Protein AF-A0A7Y5NVS0-F1 (afdb_monomer)

Nearest PDB structures (foldseek):
  1y96-assembly2_D  TM=7.253E-01  e=7.023E-02  Homo sapiens
  9bxa-assembly1_G  TM=6.759E-01  e=1.792E-01  Bacillus sp. (in: firmicutes)
  5uvd-assembly1_A  TM=6.604E-01  e=6.125E-01  Paracoccidioides brasiliensis Pb18
  2kds-assembly1_A  TM=4.797E-01  e=7.300E-01  Saccharolobus solfataricus
  3e90-assembly3_D  TM=3.543E-01  e=6.494E-01  West Nile virus

Solvent-accessible surface area (backbone atoms only — not comparable to full-atom values): 8074 Å² total; per-residue (Å²): 116,83,69,45,34,24,42,38,32,35,73,82,77,44,76,48,18,19,45,33,36,66,48,78,54,96,93,39,69,27,42,33,34,35,28,44,44,96,88,73,47,65,50,79,47,76,39,53,66,88,42,57,63,48,72,44,81,49,50,63,68,57,20,46,62,63,33,40,76,71,81,70,70,62,85,73,75,82,59,82,82,76,70,80,71,77,81,72,78,82,72,82,83,80,88,82,81,92,77,93,73,87,81,81,82,81,86,80,87,78,82,79,82,82,82,84,84,87,85,85,83,136

Radius of gyration: 26.15 Å; Cα contacts (8 Å, |Δi|>4): 146; chains: 1; bounding box: 65×67×44 Å

Secondary structure (DSSP, 8-state):
---EEEEEEETTTEEEEEEEEEEEETTEEEEEEEEE-TTS-EEEEEEEGGGEEEEEE--HHHHHHHHS----S-----S------------------------PPPPPP-PPPPP-------

pLDDT: mean 74.8, std 23.28, range [39.19, 98.38]

Foldseek 3Di:
DDWFWKWFQFQNPDIATATWDWDADPNDIWIWGFQADPVRHTDIDIHHPVRTPDMDTDDPVVSNVVSPDPPPPDPPCPPPPPDPPPPDPDDDDPDDDDDPDDDDDDDDDDDDDDDDDPDDDD

Sequence (122 aa):
MQPFWALVELMGHRQRAGRVSTIHEFGVELMQIEVPQRDGSFRVEAYRGEMLYGYTKCTEEMARSAACPREYSQLTTGGPVVRDVEEEEDEPWDGDGDHSGFVVAEPVEVAAPARHDEDSFF

Structure (mmCIF, N/CA/C/O backbone):
data_AF-A0A7Y5NVS0-F1
#
_entry.id   AF-A0A7Y5NVS0-F1
#
loop_
_atom_site.group_PDB
_atom_site.id
_atom_site.type_symbol
_atom_site.label_atom_id
_atom_site.label_alt_id
_atom_site.label_comp_id
_atom_site.label_asym_id
_atom_site.label_entity_id
_atom_site.label_seq_id
_atom_site.pdbx_PDB_ins_code
_atom_site.Cartn_x
_atom_site.Cartn_y
_atom_site.Cartn_z
_atom_site.occupancy
_atom_site.B_iso_or_equiv
_atom_site.auth_seq_id
_atom_site.auth_comp_id
_atom_site.auth_asym_id
_atom_site.auth_atom_id
_atom_site.pdbx_PDB_model_num
ATOM 1 N N . MET A 1 1 ? 5.394 -12.042 3.841 1.00 77.44 1 MET A N 1
ATOM 2 C CA . MET A 1 1 ? 4.893 -11.098 4.869 1.00 77.44 1 MET A CA 1
ATOM 3 C C . MET A 1 1 ? 3.395 -11.323 5.047 1.00 77.44 1 MET A C 1
ATOM 5 O O . MET A 1 1 ? 2.753 -11.643 4.055 1.00 77.44 1 MET A O 1
ATOM 9 N N . GLN A 1 2 ? 2.835 -11.214 6.260 1.00 92.19 2 GLN A N 1
ATOM 10 C CA . GLN A 1 2 ? 1.371 -11.256 6.407 1.00 92.19 2 GLN A CA 1
ATOM 11 C C . GLN A 1 2 ? 0.748 -9.960 5.862 1.00 92.19 2 GLN A C 1
ATOM 13 O O . GLN A 1 2 ? 1.340 -8.895 6.060 1.00 92.19 2 GLN A O 1
ATOM 18 N N . PRO A 1 3 ? -0.408 -10.034 5.180 1.00 96.00 3 PRO A N 1
ATOM 19 C CA . PRO A 1 3 ? -1.053 -8.854 4.631 1.00 96.00 3 PRO A CA 1
ATOM 20 C C . PRO A 1 3 ? -1.528 -7.904 5.735 1.00 96.00 3 PRO A C 1
ATOM 22 O O . PRO A 1 3 ? -1.950 -8.344 6.804 1.00 96.00 3 PRO A O 1
ATOM 25 N N . PHE A 1 4 ? -1.487 -6.600 5.470 1.00 98.38 4 PHE A N 1
ATOM 26 C CA . PHE A 1 4 ? -1.930 -5.562 6.406 1.00 98.38 4 PHE A CA 1
ATOM 27 C C . PHE A 1 4 ? -2.574 -4.386 5.668 1.00 98.38 4 PHE A C 1
ATOM 29 O O . PHE A 1 4 ? -2.337 -4.185 4.482 1.00 98.38 4 PHE A O 1
ATOM 36 N N . TRP A 1 5 ? -3.395 -3.604 6.362 1.00 98.38 5 TRP A N 1
ATOM 37 C CA . TRP A 1 5 ? -4.046 -2.428 5.789 1.00 98.38 5 TRP A CA 1
ATOM 38 C C . TRP A 1 5 ? -3.155 -1.196 5.916 1.00 98.38 5 TRP A C 1
ATOM 40 O O . TRP A 1 5 ? -2.567 -0.948 6.976 1.00 98.38 5 TRP A O 1
ATOM 50 N N . ALA A 1 6 ? -3.039 -0.430 4.834 1.00 98.19 6 ALA A N 1
ATOM 51 C CA . ALA A 1 6 ? -2.249 0.791 4.833 1.00 98.19 6 ALA A CA 1
ATOM 52 C C . ALA A 1 6 ? -2.749 1.829 3.826 1.00 98.19 6 ALA A C 1
ATOM 54 O O . ALA A 1 6 ? -3.391 1.512 2.821 1.00 98.19 6 ALA A O 1
ATOM 55 N N . LEU A 1 7 ? -2.372 3.074 4.106 1.00 97.44 7 LEU A N 1
ATOM 56 C CA . LEU A 1 7 ? -2.280 4.159 3.141 1.00 97.44 7 LEU A CA 1
ATOM 57 C C . LEU A 1 7 ? -0.853 4.154 2.590 1.00 97.44 7 LEU A C 1
ATOM 59 O O . LEU A 1 7 ? 0.103 4.222 3.358 1.00 97.44 7 LEU A O 1
ATOM 63 N N . VAL A 1 8 ? -0.712 4.036 1.280 1.00 97.00 8 VAL A N 1
ATOM 64 C CA . VAL A 1 8 ? 0.555 3.899 0.566 1.00 97.00 8 VAL A CA 1
ATOM 65 C C . VAL A 1 8 ? 0.745 5.110 -0.327 1.00 97.00 8 VAL A C 1
ATOM 67 O O . VAL A 1 8 ? -0.124 5.440 -1.135 1.00 97.00 8 VAL A O 1
ATOM 70 N N . GLU A 1 9 ? 1.899 5.745 -0.204 1.00 96.81 9 GLU A N 1
ATOM 71 C CA . GLU A 1 9 ? 2.323 6.838 -1.059 1.00 96.81 9 GLU A CA 1
ATOM 72 C C . GLU A 1 9 ? 3.332 6.327 -2.084 1.00 96.81 9 GLU A C 1
ATOM 74 O O . GLU A 1 9 ? 4.381 5.774 -1.746 1.00 96.81 9 GLU A O 1
ATOM 79 N N . LEU A 1 10 ? 2.991 6.508 -3.354 1.00 95.12 10 LEU A N 1
ATOM 80 C CA . LEU A 1 10 ? 3.780 6.086 -4.496 1.00 95.12 10 LEU A CA 1
ATOM 81 C C . LEU A 1 10 ? 4.381 7.319 -5.164 1.00 95.12 10 LEU A C 1
ATOM 83 O O . LEU A 1 10 ? 3.650 8.227 -5.580 1.00 95.12 10 LEU A O 1
ATOM 87 N N . MET A 1 11 ? 5.711 7.335 -5.273 1.00 93.44 11 MET A N 1
ATOM 88 C CA . MET A 1 11 ? 6.482 8.377 -5.962 1.00 93.44 11 MET A CA 1
ATOM 89 C C . MET A 1 11 ? 6.123 9.821 -5.532 1.00 93.44 11 MET A C 1
ATOM 91 O O . MET A 1 11 ? 6.210 10.741 -6.344 1.00 93.44 11 MET A O 1
ATOM 95 N N . GLY A 1 12 ? 5.654 10.024 -4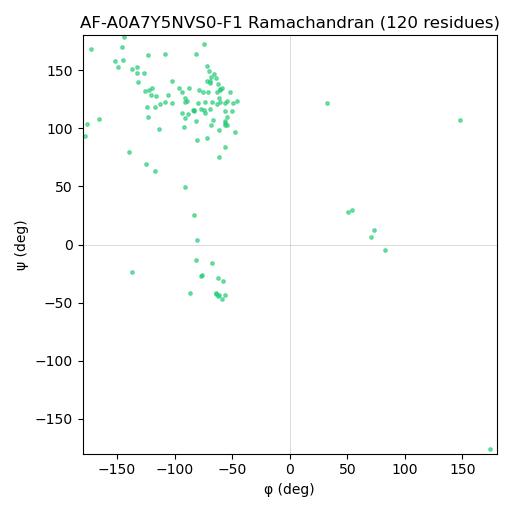.294 1.00 88.88 12 GLY A N 1
ATOM 96 C CA . GLY A 1 12 ? 5.333 11.342 -3.721 1.00 88.88 12 GLY A CA 1
ATOM 97 C C . GLY A 1 12 ? 4.102 12.064 -4.291 1.00 88.88 12 GLY A C 1
ATOM 98 O O . GLY A 1 12 ? 3.887 13.231 -3.983 1.00 88.88 12 GLY A O 1
ATOM 99 N N . HIS A 1 13 ? 3.310 11.429 -5.162 1.00 86.88 13 HIS A N 1
ATOM 100 C CA . HIS A 1 13 ? 2.164 12.095 -5.812 1.00 86.88 13 HIS A CA 1
ATOM 101 C C . HIS A 1 13 ? 0.901 11.238 -5.884 1.00 86.88 13 HIS A C 1
ATOM 103 O O . HIS A 1 13 ? -0.207 11.760 -6.010 1.00 86.88 13 HIS A O 1
ATOM 109 N N . ARG A 1 14 ? 1.035 9.912 -5.827 1.00 91.88 14 ARG A N 1
ATOM 110 C CA . ARG A 1 14 ? -0.093 8.993 -5.959 1.00 91.88 14 ARG A CA 1
ATOM 111 C C . ARG A 1 14 ? -0.317 8.277 -4.640 1.00 91.88 14 ARG A C 1
ATOM 113 O O . ARG A 1 14 ? 0.546 7.544 -4.180 1.00 91.88 14 ARG A O 1
ATOM 120 N N . GLN A 1 15 ? -1.504 8.432 -4.069 1.00 93.75 15 GLN A N 1
ATOM 121 C CA . GLN A 1 15 ? -1.885 7.727 -2.846 1.00 93.75 15 GLN A CA 1
ATOM 122 C C . GLN A 1 15 ? -2.807 6.548 -3.152 1.00 93.75 15 GLN A C 1
ATOM 124 O O . GLN A 1 15 ? -3.677 6.627 -4.023 1.00 93.75 15 GLN A O 1
ATOM 129 N N . ARG A 1 16 ? -2.609 5.434 -2.453 1.00 96.38 16 ARG A N 1
ATOM 130 C CA . ARG A 1 16 ? -3.433 4.225 -2.534 1.00 96.38 16 ARG A CA 1
ATOM 131 C C . ARG A 1 16 ? -3.789 3.758 -1.135 1.00 96.38 16 ARG A C 1
ATOM 133 O O . ARG A 1 16 ? -2.952 3.787 -0.250 1.00 96.38 16 ARG A O 1
ATOM 140 N N . ALA A 1 17 ? -5.018 3.310 -0.941 1.00 97.25 17 ALA A N 1
ATOM 141 C CA . ALA A 1 17 ? -5.468 2.740 0.319 1.00 97.25 17 ALA A CA 1
ATOM 142 C C . ALA A 1 17 ? -5.938 1.313 0.056 1.00 97.25 17 ALA A C 1
ATOM 144 O O . ALA A 1 17 ? -6.714 1.088 -0.873 1.00 97.25 17 ALA A O 1
ATOM 145 N N . GLY A 1 18 ? -5.449 0.343 0.825 1.00 97.69 18 GLY A N 1
ATOM 146 C CA . GLY A 1 18 ? -5.811 -1.048 0.579 1.00 97.69 18 GLY A CA 1
ATOM 147 C C . GLY A 1 18 ? -5.071 -2.058 1.436 1.00 97.69 18 GLY A C 1
ATOM 148 O O . GLY A 1 18 ? -4.301 -1.705 2.335 1.00 97.69 18 GLY A O 1
ATOM 149 N N . ARG A 1 19 ? -5.336 -3.334 1.149 1.00 98.19 19 ARG A N 1
ATOM 150 C CA . ARG A 1 19 ? -4.649 -4.461 1.779 1.00 98.19 19 ARG A CA 1
ATOM 151 C C . ARG A 1 19 ? -3.340 -4.711 1.040 1.00 98.19 19 ARG A C 1
ATOM 153 O O . ARG A 1 19 ? -3.339 -5.045 -0.142 1.00 98.19 19 ARG A O 1
ATOM 160 N N . VAL A 1 20 ? -2.235 -4.516 1.744 1.00 98.19 20 VAL A N 1
ATOM 161 C CA . VAL A 1 20 ? -0.873 -4.598 1.223 1.00 98.19 20 VAL A CA 1
ATOM 162 C C . VAL A 1 20 ? -0.296 -5.975 1.502 1.00 98.19 20 VAL A C 1
ATOM 164 O O . VAL A 1 20 ? -0.402 -6.486 2.618 1.00 98.19 20 VAL A O 1
ATOM 167 N N . SER A 1 21 ? 0.338 -6.568 0.498 1.00 97.88 21 SER A N 1
ATOM 168 C CA . SER A 1 21 ? 1.078 -7.822 0.617 1.00 97.88 21 SER A CA 1
ATOM 169 C C . SER A 1 21 ? 2.294 -7.833 -0.307 1.00 97.88 21 SER A C 1
ATOM 171 O O . SER A 1 21 ? 2.466 -6.955 -1.151 1.00 97.88 21 SER A O 1
ATOM 173 N N . THR A 1 22 ? 3.146 -8.834 -0.125 1.00 97.19 22 THR A N 1
ATOM 174 C CA . THR A 1 22 ? 4.317 -9.069 -0.969 1.00 97.19 22 THR A CA 1
ATOM 175 C C . THR A 1 22 ? 4.035 -10.260 -1.871 1.00 97.19 22 THR A C 1
ATOM 177 O O . THR A 1 22 ? 3.659 -11.321 -1.366 1.00 97.19 22 THR A O 1
ATOM 180 N N . ILE A 1 23 ? 4.249 -10.100 -3.173 1.00 97.44 23 ILE A N 1
ATOM 181 C CA . ILE A 1 23 ? 4.146 -11.169 -4.172 1.00 97.44 23 ILE A CA 1
ATOM 182 C C . ILE A 1 23 ? 5.461 -11.298 -4.941 1.00 97.44 23 ILE A C 1
ATOM 184 O O . ILE A 1 23 ? 6.287 -10.386 -4.927 1.00 97.44 23 ILE A O 1
ATOM 188 N N . HIS A 1 24 ? 5.651 -12.422 -5.626 1.00 97.31 24 HIS A N 1
ATOM 189 C CA . HIS A 1 24 ? 6.788 -12.628 -6.515 1.00 97.31 24 HIS A CA 1
ATOM 190 C C . HIS A 1 24 ? 6.281 -12.967 -7.916 1.00 97.31 24 HIS A C 1
ATOM 192 O O . HIS A 1 24 ? 5.739 -14.049 -8.135 1.00 97.31 24 HIS A O 1
ATOM 198 N N . GLU A 1 25 ? 6.458 -12.045 -8.858 1.00 95.81 25 GLU A N 1
ATOM 199 C CA . GLU A 1 25 ? 6.037 -12.200 -10.251 1.00 95.81 25 GLU A CA 1
ATOM 200 C C . GLU A 1 25 ? 7.131 -11.690 -11.185 1.00 95.81 25 GLU A C 1
ATOM 202 O O . GLU A 1 25 ? 7.914 -10.812 -10.831 1.00 95.81 25 GLU A O 1
ATOM 207 N N . PHE A 1 26 ? 7.212 -12.253 -12.392 1.00 95.12 26 PHE A N 1
ATOM 208 C CA . PHE A 1 26 ? 8.205 -11.848 -13.400 1.00 95.12 26 PHE A CA 1
ATOM 209 C C . PHE A 1 26 ? 9.662 -11.892 -12.895 1.00 95.12 26 PHE A C 1
ATOM 211 O O . PHE A 1 26 ? 10.510 -11.117 -13.335 1.00 95.12 26 PHE A O 1
ATOM 218 N N . GLY A 1 27 ? 9.951 -12.801 -11.955 1.00 96.19 27 GLY A N 1
ATOM 219 C CA . GLY A 1 27 ? 11.271 -12.959 -11.342 1.00 96.19 27 GLY A CA 1
ATOM 220 C C . GLY A 1 27 ? 11.650 -11.858 -10.348 1.00 96.19 27 GLY A C 1
ATOM 221 O O . GLY A 1 27 ? 12.819 -11.764 -9.977 1.00 96.19 27 GLY A O 1
ATOM 222 N N . VAL A 1 28 ? 10.703 -11.015 -9.923 1.00 96.69 28 VAL A N 1
ATOM 223 C CA . VAL A 1 28 ? 10.945 -9.932 -8.965 1.00 96.69 28 VAL A CA 1
ATOM 224 C C . VAL A 1 28 ? 9.901 -9.889 -7.859 1.00 96.69 28 VAL A C 1
ATOM 226 O O . VAL A 1 28 ? 8.759 -10.311 -8.024 1.00 96.69 28 VAL A O 1
ATOM 229 N N . GLU A 1 29 ? 10.307 -9.372 -6.703 1.00 97.06 29 GLU A N 1
ATOM 230 C CA . GLU A 1 29 ? 9.391 -9.097 -5.602 1.00 97.06 29 GLU A CA 1
ATOM 231 C C . GLU A 1 29 ? 8.625 -7.791 -5.860 1.00 97.06 29 GLU A C 1
ATOM 233 O O . GLU A 1 29 ? 9.215 -6.773 -6.233 1.00 97.06 29 GLU A O 1
ATOM 238 N N . LEU A 1 30 ? 7.307 -7.828 -5.670 1.00 97.75 30 LEU A N 1
ATOM 239 C CA . LEU A 1 30 ? 6.404 -6.696 -5.847 1.00 97.75 30 LEU A CA 1
ATOM 240 C C . LEU A 1 30 ? 5.560 -6.489 -4.588 1.00 97.75 30 LEU A C 1
ATOM 242 O O . LEU A 1 30 ? 5.157 -7.434 -3.906 1.00 97.75 30 LEU A O 1
ATOM 246 N N . MET A 1 31 ? 5.236 -5.231 -4.322 1.00 97.50 31 MET A N 1
ATOM 247 C CA . MET A 1 31 ? 4.188 -4.839 -3.395 1.00 97.50 31 MET A CA 1
ATOM 248 C C . MET A 1 31 ? 2.846 -4.885 -4.128 1.00 97.50 31 MET A C 1
ATOM 250 O O . MET A 1 31 ? 2.605 -4.091 -5.037 1.00 97.50 31 MET A O 1
ATOM 254 N N . GLN A 1 32 ? 1.963 -5.787 -3.713 1.00 98.12 32 GLN A N 1
ATOM 255 C CA . GLN A 1 32 ? 0.581 -5.838 -4.178 1.00 98.12 32 GLN A CA 1
ATOM 256 C C . GLN A 1 32 ? -0.315 -5.049 -3.224 1.00 98.12 32 GLN A C 1
ATOM 258 O O . GLN A 1 32 ? -0.275 -5.258 -2.010 1.00 98.12 32 GLN A O 1
ATOM 263 N N . ILE A 1 33 ? -1.157 -4.184 -3.779 1.00 97.88 33 ILE A N 1
ATOM 264 C CA . ILE A 1 33 ? -2.191 -3.436 -3.071 1.00 97.88 33 ILE A CA 1
ATOM 265 C C . ILE A 1 33 ? -3.547 -3.861 -3.630 1.00 97.88 33 ILE A C 1
ATOM 267 O O . ILE A 1 33 ? -3.848 -3.652 -4.804 1.00 97.88 33 ILE A O 1
ATOM 271 N N . GLU A 1 34 ? -4.385 -4.432 -2.776 1.00 98.19 34 GLU A N 1
ATOM 272 C CA . GLU A 1 34 ? -5.789 -4.683 -3.081 1.00 98.19 34 GLU A CA 1
ATOM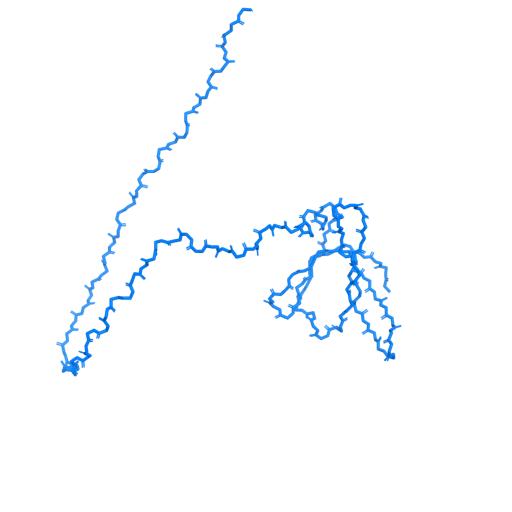 273 C C . GLU A 1 34 ? -6.618 -3.483 -2.621 1.00 98.19 34 GLU A C 1
ATOM 275 O O . GLU A 1 34 ? -6.887 -3.301 -1.429 1.00 98.19 34 GLU A O 1
ATOM 280 N N . VAL A 1 35 ? -6.991 -2.637 -3.577 1.00 97.06 35 VAL A N 1
ATOM 281 C CA . VAL A 1 35 ? -7.765 -1.416 -3.349 1.00 97.06 35 VAL A CA 1
ATOM 282 C C . VAL A 1 35 ? -9.253 -1.780 -3.283 1.00 97.06 35 VAL A C 1
ATOM 284 O O . VAL A 1 35 ? -9.791 -2.262 -4.286 1.00 97.06 35 VAL A O 1
ATOM 287 N N . PRO A 1 36 ? -9.936 -1.588 -2.140 1.00 96.50 36 PRO A N 1
ATOM 288 C CA . PRO A 1 36 ? -11.348 -1.925 -2.013 1.00 96.50 36 PRO A CA 1
ATOM 289 C C . PRO A 1 36 ? -12.218 -0.979 -2.845 1.00 96.50 36 PRO A C 1
ATOM 291 O O . PRO A 1 36 ? -11.989 0.228 -2.885 1.00 96.50 36 PRO A O 1
ATOM 294 N N . GLN A 1 37 ? -13.245 -1.542 -3.472 1.00 93.75 37 GLN A N 1
ATOM 295 C CA . GLN A 1 37 ? -14.221 -0.836 -4.296 1.00 93.75 37 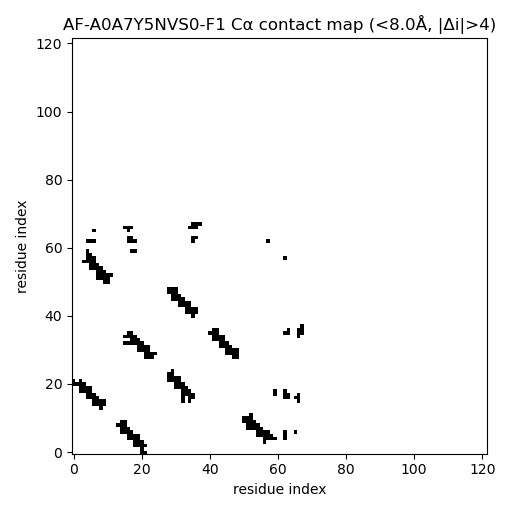GLN A CA 1
ATOM 296 C C . GLN A 1 37 ? -15.577 -0.754 -3.580 1.00 93.75 37 GLN A C 1
ATOM 298 O O . GLN A 1 37 ? -15.844 -1.485 -2.623 1.00 93.75 37 GLN A O 1
ATOM 303 N N . ARG A 1 38 ? -16.462 0.141 -4.047 1.00 89.38 38 ARG A N 1
ATOM 304 C CA . ARG A 1 38 ? -17.795 0.348 -3.441 1.00 89.38 38 ARG A CA 1
ATOM 305 C C . ARG A 1 38 ? -18.697 -0.888 -3.504 1.00 89.38 38 ARG A C 1
ATOM 307 O O . ARG A 1 38 ? -19.538 -1.059 -2.633 1.00 89.38 38 ARG A O 1
ATOM 314 N N . ASP A 1 39 ? -18.519 -1.737 -4.510 1.00 91.44 39 ASP A N 1
ATOM 315 C CA . ASP A 1 39 ? -19.271 -2.984 -4.695 1.00 91.44 39 ASP A CA 1
ATOM 316 C C . ASP A 1 39 ? -18.743 -4.150 -3.833 1.00 91.44 39 ASP A C 1
ATOM 318 O O . ASP A 1 39 ? -19.229 -5.273 -3.940 1.00 91.44 39 ASP A O 1
ATOM 322 N N . GLY A 1 40 ? -17.745 -3.897 -2.980 1.00 90.81 40 GLY A N 1
ATOM 323 C CA . GLY A 1 40 ? -17.100 -4.909 -2.146 1.00 90.81 40 GLY A CA 1
ATOM 324 C C . GLY A 1 40 ? -16.009 -5.710 -2.862 1.00 90.81 40 GLY A C 1
ATOM 325 O O . GLY A 1 40 ? -15.324 -6.496 -2.206 1.00 90.81 40 GLY A O 1
ATOM 326 N N . SER A 1 41 ? -15.805 -5.498 -4.166 1.00 95.12 41 SER A N 1
ATOM 327 C CA . SER A 1 41 ? -14.691 -6.084 -4.910 1.00 95.12 41 SER A CA 1
ATOM 328 C C . SER A 1 41 ? -13.363 -5.387 -4.589 1.00 95.12 41 SER A C 1
ATOM 330 O O . SER A 1 41 ? -13.310 -4.360 -3.904 1.00 95.12 41 SER A O 1
ATOM 332 N N . PHE A 1 42 ? -12.267 -5.954 -5.095 1.00 96.00 42 PHE A N 1
ATOM 333 C CA . PHE A 1 42 ? -10.934 -5.374 -4.985 1.00 96.00 42 PHE A CA 1
ATOM 334 C C . PHE A 1 42 ? -10.327 -5.161 -6.367 1.00 96.00 42 PHE A C 1
ATOM 336 O O . PHE A 1 42 ? -10.312 -6.069 -7.198 1.00 96.00 42 PHE A O 1
ATOM 343 N N . ARG A 1 43 ? -9.759 -3.973 -6.591 1.00 96.06 43 ARG A N 1
ATOM 344 C CA . ARG A 1 43 ? -8.842 -3.731 -7.705 1.00 96.06 43 ARG A CA 1
ATOM 345 C C . ARG A 1 43 ? -7.424 -4.042 -7.243 1.00 96.06 43 ARG A C 1
ATOM 347 O O . ARG A 1 43 ? -6.951 -3.455 -6.274 1.00 96.06 43 ARG A O 1
ATOM 354 N N . VAL A 1 44 ? -6.752 -4.946 -7.943 1.00 96.94 44 VAL A N 1
ATOM 355 C CA . VAL A 1 44 ? -5.373 -5.337 -7.635 1.00 96.94 44 VAL A CA 1
ATOM 356 C C . VAL A 1 44 ? -4.409 -4.445 -8.411 1.00 96.94 44 VAL A C 1
ATOM 358 O O . VAL A 1 44 ? -4.512 -4.324 -9.630 1.00 96.94 44 VAL A O 1
ATOM 361 N N . GLU A 1 45 ? -3.478 -3.813 -7.705 1.00 96.75 45 GLU A N 1
ATOM 362 C CA . GLU A 1 45 ? -2.388 -3.022 -8.279 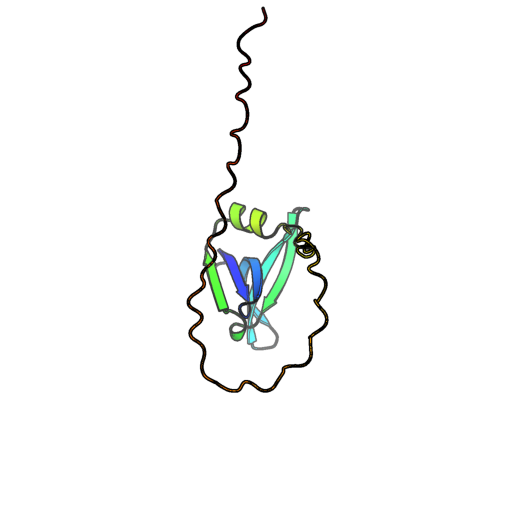1.00 96.75 45 GLU A CA 1
ATOM 363 C C . GLU A 1 45 ? -1.061 -3.568 -7.719 1.00 96.75 45 GLU A C 1
ATOM 365 O O . GLU A 1 45 ? -0.952 -3.783 -6.514 1.00 96.75 45 GLU A O 1
ATOM 370 N N . ALA A 1 46 ? -0.058 -3.812 -8.567 1.00 97.38 46 ALA A N 1
ATOM 371 C CA . ALA A 1 46 ? 1.257 -4.301 -8.148 1.00 97.38 46 ALA A CA 1
ATOM 372 C C . ALA A 1 46 ? 2.350 -3.302 -8.539 1.00 97.38 46 ALA A C 1
ATOM 374 O O . ALA A 1 46 ? 2.371 -2.789 -9.659 1.00 97.38 46 ALA A O 1
ATOM 375 N N . TYR A 1 47 ? 3.257 -3.033 -7.606 1.00 96.94 47 TYR A N 1
ATOM 376 C CA . TYR A 1 47 ? 4.315 -2.041 -7.740 1.00 96.94 47 TYR A CA 1
ATOM 377 C C . TYR A 1 47 ? 5.649 -2.623 -7.309 1.00 96.94 47 TYR A C 1
ATOM 379 O O . TYR A 1 47 ? 5.718 -3.437 -6.390 1.00 96.94 47 TYR A O 1
ATOM 387 N N . ARG A 1 48 ? 6.734 -2.173 -7.938 1.00 96.62 48 ARG A N 1
ATOM 388 C CA . ARG A 1 48 ? 8.063 -2.463 -7.405 1.00 96.62 48 ARG A CA 1
ATOM 389 C C . ARG A 1 48 ? 8.314 -1.650 -6.137 1.00 96.62 48 ARG A C 1
ATOM 391 O O . ARG A 1 48 ? 7.747 -0.567 -5.972 1.00 96.62 48 ARG A O 1
ATOM 398 N N . GLY A 1 49 ? 9.178 -2.162 -5.264 1.00 94.00 49 GLY A N 1
ATOM 399 C CA . GLY A 1 49 ? 9.512 -1.508 -3.998 1.00 94.00 49 GLY A CA 1
ATOM 400 C C . GLY A 1 49 ? 10.083 -0.099 -4.172 1.00 94.00 49 GLY A C 1
ATOM 401 O O . GLY A 1 49 ? 9.804 0.766 -3.353 1.00 94.00 49 GLY A O 1
ATOM 402 N N . GLU A 1 50 ? 10.794 0.176 -5.270 1.00 95.44 50 GLU A N 1
ATOM 403 C CA . GLU A 1 50 ? 11.390 1.491 -5.545 1.00 95.44 50 GLU A CA 1
ATOM 404 C C . GLU A 1 50 ? 10.348 2.590 -5.801 1.00 95.44 50 GLU A C 1
ATOM 406 O O . GLU A 1 50 ? 10.675 3.771 -5.740 1.00 95.44 50 GLU A O 1
ATOM 411 N N . MET A 1 51 ? 9.090 2.224 -6.079 1.00 96.25 51 MET A N 1
ATOM 412 C CA . MET A 1 51 ? 8.004 3.196 -6.225 1.00 96.25 51 MET A CA 1
ATOM 413 C C . MET A 1 51 ? 7.425 3.656 -4.884 1.00 96.25 51 MET A C 1
ATOM 415 O O . MET A 1 51 ? 6.664 4.624 -4.858 1.00 96.25 51 MET A O 1
ATOM 419 N N . LEU A 1 52 ? 7.743 2.969 -3.783 1.00 96.25 52 LEU A N 1
ATOM 420 C CA . LEU A 1 52 ? 7.253 3.305 -2.453 1.00 96.25 52 LEU A CA 1
ATOM 421 C C . LEU A 1 52 ? 7.986 4.539 -1.925 1.00 96.25 52 LEU A C 1
ATOM 423 O O . LEU A 1 52 ? 9.182 4.493 -1.653 1.00 96.25 52 LEU A O 1
ATOM 427 N N . TYR A 1 53 ? 7.245 5.624 -1.728 1.00 97.31 53 TYR A N 1
ATOM 428 C CA . TYR A 1 53 ? 7.757 6.799 -1.0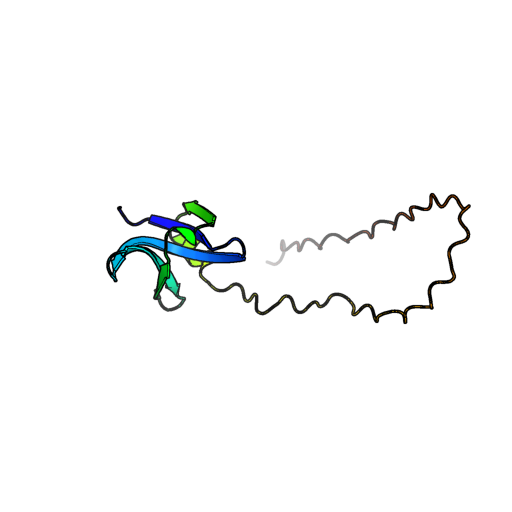29 1.00 97.31 53 TYR A CA 1
ATOM 429 C C . TYR A 1 53 ? 7.574 6.660 0.487 1.00 97.31 53 TYR A C 1
ATOM 431 O O . TYR A 1 53 ? 8.479 6.948 1.265 1.00 97.31 53 TYR A O 1
ATOM 439 N N . GLY A 1 54 ? 6.416 6.151 0.911 1.00 96.88 54 GLY A N 1
ATOM 440 C CA . GLY A 1 54 ? 6.097 5.935 2.317 1.00 96.88 54 GLY A CA 1
ATOM 441 C C . GLY A 1 54 ? 4.782 5.185 2.497 1.00 96.88 54 GLY A C 1
ATOM 442 O O . GLY A 1 54 ? 4.017 4.997 1.550 1.00 96.88 54 GLY A O 1
ATOM 443 N N . TYR A 1 55 ? 4.514 4.729 3.720 1.00 97.62 55 TYR A N 1
ATOM 444 C CA . TYR A 1 55 ? 3.224 4.136 4.065 1.00 97.62 55 TYR A CA 1
ATOM 445 C C . TYR A 1 55 ? 2.861 4.369 5.530 1.00 97.62 55 TYR A C 1
ATOM 447 O O . TYR A 1 55 ? 3.725 4.433 6.405 1.00 97.62 55 TYR A O 1
ATOM 455 N N . THR A 1 56 ? 1.559 4.399 5.794 1.00 97.94 56 THR A N 1
ATOM 456 C CA . THR A 1 56 ? 0.983 4.489 7.136 1.00 97.94 56 THR A CA 1
ATOM 457 C C . THR A 1 56 ? 0.047 3.311 7.341 1.00 97.94 56 THR A C 1
ATOM 459 O O . THR A 1 56 ? -0.943 3.168 6.621 1.00 97.94 56 THR A O 1
ATOM 462 N N . LYS A 1 57 ? 0.345 2.453 8.325 1.00 98.06 57 LYS A N 1
ATOM 463 C CA . LYS A 1 57 ? -0.565 1.366 8.716 1.00 98.06 57 LYS A CA 1
ATOM 464 C C . LYS A 1 57 ? -1.878 1.952 9.223 1.00 98.06 57 LYS A C 1
ATOM 466 O O . LYS A 1 57 ? -1.873 2.921 9.978 1.00 98.06 57 LYS A O 1
ATOM 471 N N . CYS A 1 58 ? -2.988 1.344 8.839 1.00 97.56 58 CYS A N 1
ATOM 472 C CA . CYS A 1 58 ? -4.315 1.776 9.257 1.00 97.56 58 CYS A CA 1
ATOM 473 C C . CYS A 1 58 ? -5.237 0.572 9.476 1.00 97.56 58 CYS A C 1
ATOM 475 O O . CYS A 1 58 ? -4.830 -0.580 9.317 1.00 97.56 58 CYS A O 1
ATOM 477 N N . THR A 1 59 ? -6.473 0.833 9.895 1.00 98.19 59 THR A N 1
ATOM 478 C CA . THR A 1 59 ? -7.516 -0.194 9.967 1.00 98.19 59 THR A CA 1
ATOM 479 C C . THR A 1 59 ? -8.150 -0.415 8.593 1.00 98.19 59 THR A C 1
ATOM 481 O O . THR A 1 59 ? -8.042 0.420 7.692 1.00 98.19 59 THR A O 1
ATOM 484 N N . GLU A 1 60 ? -8.862 -1.531 8.437 1.00 96.88 60 GLU A N 1
ATOM 485 C CA . GLU A 1 60 ? -9.660 -1.799 7.236 1.00 96.88 60 GLU A CA 1
ATOM 486 C C . GLU A 1 60 ? -10.675 -0.685 6.954 1.00 96.88 60 GLU A C 1
ATOM 488 O O . GLU A 1 60 ? -10.809 -0.233 5.820 1.00 96.88 60 GLU A O 1
ATOM 493 N N . GLU A 1 61 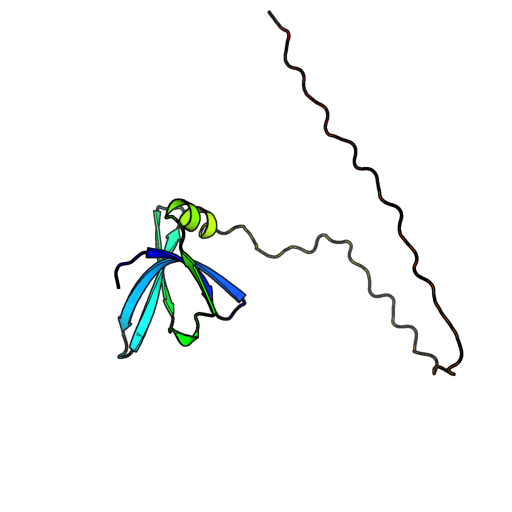? -11.362 -0.215 7.994 1.00 95.50 61 GLU A N 1
ATOM 494 C CA . GLU A 1 61 ? -12.364 0.844 7.897 1.00 95.50 61 GLU A CA 1
ATOM 495 C C . GLU A 1 61 ? -11.767 2.140 7.331 1.00 95.50 61 GLU A C 1
ATOM 497 O O . GLU A 1 61 ? -12.301 2.712 6.378 1.00 95.50 61 GLU A O 1
ATOM 502 N N . MET A 1 62 ? -10.603 2.556 7.845 1.00 94.75 62 MET A N 1
ATOM 503 C CA . MET A 1 62 ? -9.879 3.724 7.337 1.00 94.75 62 MET A CA 1
ATOM 504 C C . MET A 1 62 ? -9.464 3.538 5.876 1.00 94.75 62 MET A C 1
ATOM 506 O O . MET A 1 62 ? -9.625 4.454 5.070 1.00 94.75 62 MET A O 1
ATOM 510 N N . ALA A 1 63 ? -8.949 2.358 5.518 1.00 95.50 63 ALA A N 1
ATOM 511 C CA . ALA A 1 63 ? -8.534 2.069 4.151 1.00 95.50 63 ALA A CA 1
ATOM 512 C C . ALA A 1 63 ? -9.717 2.097 3.175 1.00 95.50 63 ALA A C 1
ATOM 514 O O . ALA A 1 63 ? -9.603 2.687 2.106 1.00 95.50 63 ALA A O 1
ATOM 515 N N . ARG A 1 64 ? -10.867 1.519 3.543 1.00 94.44 64 ARG A N 1
ATOM 516 C CA . ARG A 1 64 ? -12.093 1.552 2.726 1.00 94.44 64 ARG A CA 1
ATOM 517 C C . ARG A 1 64 ? -12.626 2.972 2.546 1.00 94.44 64 ARG A C 1
ATOM 519 O O . ARG A 1 64 ? -13.004 3.338 1.436 1.00 94.44 64 ARG A O 1
ATOM 526 N N . SER A 1 65 ? -12.601 3.778 3.607 1.00 91.69 65 SER A N 1
ATOM 527 C CA . SER A 1 65 ? -12.992 5.190 3.553 1.00 91.69 65 SER A CA 1
ATOM 528 C C . SER A 1 65 ? -12.086 6.002 2.616 1.00 91.69 65 SER A C 1
ATOM 530 O O . SER A 1 65 ? -12.579 6.753 1.778 1.00 91.69 65 SER A O 1
ATOM 532 N N . ALA A 1 66 ? -10.767 5.792 2.688 1.00 91.31 66 ALA A N 1
ATOM 533 C CA . ALA A 1 66 ? -9.782 6.494 1.860 1.00 91.31 66 ALA A CA 1
ATOM 534 C C . ALA A 1 66 ? -9.685 5.978 0.410 1.00 91.31 66 ALA A C 1
ATOM 536 O O . ALA A 1 66 ? -9.287 6.722 -0.483 1.00 91.31 66 ALA A O 1
ATOM 537 N N . ALA A 1 67 ? -10.011 4.705 0.169 1.00 89.06 67 ALA A N 1
ATOM 538 C CA . ALA A 1 67 ? -10.018 4.097 -1.163 1.00 89.06 67 ALA A CA 1
ATOM 539 C C . ALA A 1 67 ? -11.235 4.510 -1.989 1.00 89.06 67 ALA A C 1
ATOM 541 O O . ALA A 1 67 ? -11.168 4.520 -3.221 1.00 89.06 67 ALA A O 1
ATOM 542 N N . CYS A 1 68 ? -12.339 4.859 -1.319 1.00 72.62 68 CYS A N 1
ATOM 543 C CA . CYS A 1 68 ? -13.444 5.533 -1.971 1.00 72.62 68 CYS A CA 1
ATOM 544 C C . CYS A 1 68 ? -12.874 6.801 -2.609 1.00 72.62 68 CYS A C 1
ATOM 546 O O . CYS A 1 68 ? -12.291 7.614 -1.888 1.00 72.62 68 CYS A O 1
ATOM 548 N N . PRO A 1 69 ? -12.999 6.988 -3.934 1.00 56.88 69 PRO A N 1
ATOM 549 C CA . PRO A 1 69 ? -12.612 8.241 -4.537 1.00 56.88 69 PRO A CA 1
ATOM 550 C C . PRO A 1 69 ? -13.378 9.332 -3.792 1.00 56.88 69 PRO A C 1
ATOM 552 O O . PRO A 1 69 ? -14.595 9.455 -3.943 1.00 56.88 69 PRO A O 1
ATOM 555 N N . ARG A 1 70 ? -12.682 10.142 -2.985 1.00 50.03 70 ARG A N 1
ATOM 556 C CA . ARG A 1 70 ? -13.070 11.543 -2.951 1.00 50.03 70 ARG A CA 1
ATOM 557 C C . ARG A 1 70 ? -13.017 11.935 -4.411 1.00 50.03 70 ARG A C 1
ATOM 559 O O . ARG A 1 70 ? -12.009 11.672 -5.071 1.00 50.03 70 ARG A O 1
ATOM 566 N N . GLU A 1 71 ? -14.127 12.427 -4.929 1.00 42.53 71 GLU A N 1
ATOM 567 C CA . GLU A 1 71 ? -14.183 13.061 -6.233 1.00 42.53 71 GLU A CA 1
ATOM 568 C C . GLU A 1 71 ? -13.254 14.280 -6.180 1.00 42.53 71 GLU A C 1
ATOM 570 O O . GLU A 1 71 ? -13.665 15.418 -6.047 1.00 42.53 71 GLU A O 1
ATOM 575 N N . TYR A 1 72 ? -11.955 14.021 -6.227 1.00 39.97 72 TYR A N 1
ATOM 576 C CA . TYR A 1 72 ? -10.949 14.926 -6.714 1.00 39.97 72 TYR A CA 1
ATOM 577 C C . TYR A 1 72 ? -10.804 14.607 -8.205 1.00 39.97 72 TYR A C 1
ATOM 579 O O . TYR A 1 72 ? -9.701 14.442 -8.724 1.00 39.97 72 TYR A O 1
ATOM 587 N N . SER A 1 73 ? -11.931 14.540 -8.936 1.00 40.34 73 SER A N 1
ATOM 588 C CA . SER A 1 73 ? -11.915 15.250 -10.209 1.00 40.34 73 SER A CA 1
ATOM 589 C C . SER A 1 73 ? -11.572 16.655 -9.777 1.00 40.34 73 SER A C 1
ATOM 591 O O . SER A 1 73 ? -12.371 17.211 -9.043 1.00 40.34 73 SER A O 1
ATOM 593 N N . GLN A 1 74 ? -10.335 17.072 -10.035 1.00 40.66 74 GLN A N 1
ATOM 594 C CA . GLN A 1 74 ? -9.861 18.445 -10.061 1.00 40.66 74 GLN A CA 1
ATOM 595 C C . GLN A 1 74 ? -10.581 19.358 -9.062 1.00 40.66 74 GLN A C 1
ATOM 597 O O . GLN A 1 74 ? -11.773 19.613 -9.183 1.00 40.66 74 GLN A O 1
ATOM 602 N N . LEU A 1 75 ? -9.846 19.987 -8.149 1.00 42.31 75 LEU A N 1
ATOM 603 C CA . LEU A 1 75 ? -10.248 21.344 -7.801 1.00 42.31 75 LEU A CA 1
ATOM 604 C C . LEU A 1 75 ? -10.472 22.064 -9.146 1.00 42.31 75 LEU A C 1
ATOM 606 O O . LEU A 1 75 ? -9.516 22.466 -9.799 1.00 42.31 75 LEU A O 1
ATOM 610 N N . THR A 1 76 ? -11.718 22.145 -9.624 1.00 41.16 76 THR A N 1
ATOM 611 C CA . THR A 1 76 ? -12.161 23.245 -10.445 1.00 41.16 76 THR A CA 1
ATOM 612 C C . THR A 1 76 ? -11.807 24.393 -9.547 1.00 41.16 76 THR A C 1
ATOM 614 O O . THR A 1 76 ? -12.422 24.563 -8.491 1.00 41.16 76 THR A O 1
ATOM 617 N N . THR A 1 77 ? -10.708 25.058 -9.880 1.00 44.94 77 THR A N 1
ATOM 618 C CA . THR A 1 77 ? -10.330 26.335 -9.316 1.00 44.94 77 THR A CA 1
ATOM 619 C C . THR A 1 77 ? -11.516 27.256 -9.573 1.00 44.94 77 THR A C 1
ATOM 621 O O . THR A 1 77 ? -11.583 27.950 -10.573 1.00 44.94 77 THR A O 1
ATOM 624 N N . GLY A 1 78 ? -12.506 27.197 -8.687 1.00 44.56 78 GLY A N 1
ATOM 625 C CA . GLY A 1 78 ? -13.555 28.186 -8.515 1.00 44.56 78 GLY A CA 1
ATOM 626 C C . GLY A 1 78 ? -13.048 29.326 -7.638 1.00 44.56 78 GLY A C 1
ATOM 627 O O . GLY A 1 78 ? -13.835 29.967 -6.952 1.00 44.56 78 GLY A O 1
ATOM 628 N N . GLY A 1 79 ? -11.729 29.541 -7.609 1.00 47.03 79 GLY A N 1
ATOM 629 C CA . GLY A 1 79 ? -11.179 30.835 -7.251 1.00 47.03 79 GLY A CA 1
ATOM 630 C C . GLY A 1 79 ? -11.486 31.815 -8.386 1.00 47.03 79 GLY A C 1
ATOM 631 O O . GLY A 1 79 ? -11.609 31.383 -9.536 1.00 47.03 79 GLY A O 1
ATOM 632 N N . PRO A 1 80 ? -11.657 33.112 -8.092 1.00 45.31 80 PRO A N 1
ATOM 633 C CA . PRO A 1 80 ? -11.876 34.106 -9.132 1.00 45.31 80 PRO A CA 1
ATOM 634 C C . PRO A 1 80 ? -10.776 33.983 -10.190 1.00 45.31 80 PRO A C 1
ATOM 636 O O . PRO A 1 80 ? -9.594 33.910 -9.855 1.00 45.31 80 PRO A O 1
ATOM 639 N N . VAL A 1 81 ? -11.176 33.935 -11.464 1.00 50.66 81 VAL A N 1
ATOM 640 C CA . VAL A 1 81 ? -10.251 34.076 -12.591 1.00 50.66 81 VAL A CA 1
ATOM 641 C C . VAL A 1 81 ? -9.634 35.462 -12.461 1.00 50.66 81 VAL A C 1
ATOM 643 O O . VAL A 1 81 ? -10.263 36.461 -12.812 1.00 50.66 81 VAL A O 1
ATOM 646 N N . VAL A 1 82 ? -8.428 35.532 -11.908 1.00 54.25 82 VAL A N 1
ATOM 647 C CA . VAL A 1 82 ? -7.575 36.703 -12.069 1.00 54.25 82 VAL A CA 1
ATOM 648 C C . VAL A 1 82 ? -7.239 36.701 -13.555 1.00 54.25 82 VAL A C 1
ATOM 650 O O . VAL A 1 82 ? -6.577 35.785 -14.035 1.00 54.25 82 VAL A O 1
ATOM 653 N N . ARG A 1 83 ? -7.831 37.623 -14.322 1.00 45.56 83 ARG A N 1
ATOM 654 C CA . ARG A 1 83 ? -7.378 37.854 -15.69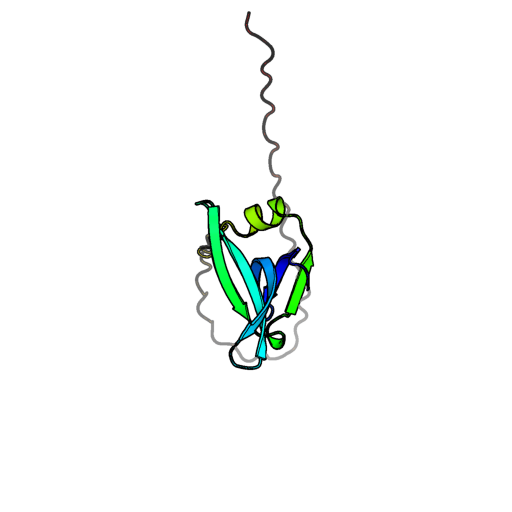4 1.00 45.56 83 ARG A CA 1
ATOM 655 C C . 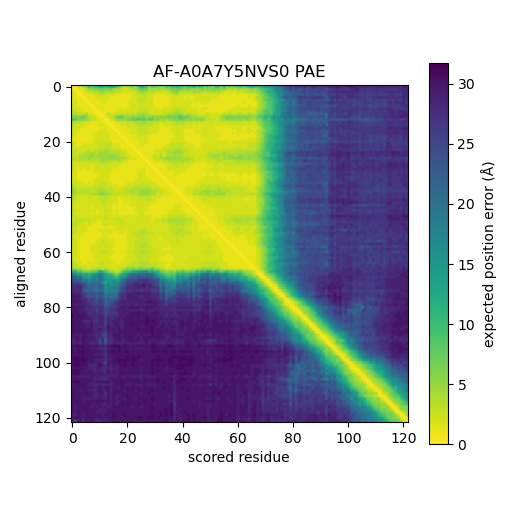ARG A 1 83 ? -5.948 38.356 -15.584 1.00 45.56 83 ARG A C 1
ATOM 657 O O . ARG A 1 83 ? -5.711 39.255 -14.777 1.00 45.56 83 ARG A O 1
ATOM 664 N N . ASP A 1 84 ? -5.052 37.767 -16.366 1.00 45.34 84 ASP A N 1
ATOM 665 C CA . ASP A 1 84 ? -3.711 38.299 -16.556 1.00 45.34 84 ASP A CA 1
ATOM 666 C C . ASP A 1 84 ? -3.858 39.784 -16.904 1.00 45.34 84 ASP A C 1
ATOM 668 O O . ASP A 1 84 ? -4.508 40.148 -17.890 1.00 45.34 84 ASP A O 1
ATOM 672 N N . VAL A 1 85 ? -3.366 40.642 -16.012 1.00 54.28 85 VAL A N 1
ATOM 673 C CA . VAL A 1 85 ? -3.095 42.035 -16.350 1.00 54.28 85 VAL A CA 1
ATOM 674 C C . VAL A 1 85 ? -2.009 41.943 -17.410 1.00 54.28 85 VAL A C 1
ATOM 676 O O . VAL A 1 85 ? -0.991 41.296 -17.170 1.00 54.28 85 VAL A O 1
ATOM 679 N N . GLU A 1 86 ? -2.290 42.477 -18.597 1.00 53.03 86 GLU A N 1
ATOM 680 C CA . GLU A 1 86 ? -1.323 42.570 -19.690 1.00 53.03 86 GLU A CA 1
ATOM 681 C C . GLU A 1 86 ? -0.004 43.096 -19.108 1.00 53.03 86 GLU A C 1
ATOM 683 O O . GLU A 1 86 ? -0.014 44.112 -18.414 1.00 53.03 86 GLU A O 1
ATOM 688 N N . GLU A 1 87 ? 1.091 42.352 -19.299 1.00 54.28 87 GLU A N 1
ATOM 689 C CA . GLU A 1 87 ? 2.430 42.751 -18.861 1.00 54.28 87 GLU A CA 1
ATOM 690 C C . GLU A 1 87 ? 2.736 44.119 -19.488 1.00 54.28 87 GLU A C 1
ATOM 692 O O . GLU A 1 87 ? 3.003 44.215 -20.687 1.00 54.28 87 GLU A O 1
ATOM 697 N N . GLU A 1 88 ? 2.630 45.191 -18.697 1.00 55.84 88 GLU A N 1
ATOM 698 C CA . GLU A 1 88 ? 3.210 46.476 -19.067 1.00 55.84 88 GLU A CA 1
ATOM 699 C C . GLU A 1 88 ? 4.720 46.259 -19.178 1.00 55.84 88 GLU A C 1
ATOM 701 O O . GLU A 1 88 ? 5.348 45.700 -18.280 1.00 55.84 88 GLU A O 1
ATOM 706 N N . GLU A 1 89 ? 5.269 46.626 -20.335 1.00 52.22 89 GLU A N 1
ATOM 707 C CA . GLU A 1 89 ? 6.677 46.472 -20.684 1.00 52.22 89 GLU A CA 1
ATOM 708 C C . GLU A 1 89 ? 7.563 47.025 -19.554 1.00 52.22 89 GLU A C 1
ATOM 710 O O . GLU A 1 89 ? 7.442 48.197 -19.198 1.00 52.22 89 GLU A O 1
ATOM 715 N N . ASP A 1 90 ? 8.438 46.185 -18.989 1.00 54.84 90 ASP A N 1
ATOM 716 C CA . ASP A 1 90 ? 9.353 46.573 -17.911 1.00 54.84 90 ASP A CA 1
ATOM 717 C C . ASP A 1 90 ? 10.211 47.776 -18.348 1.00 54.84 90 ASP A C 1
ATOM 719 O O . ASP A 1 90 ? 11.167 47.639 -19.122 1.00 54.84 90 ASP A O 1
ATOM 723 N N . GLU A 1 91 ? 9.889 48.970 -17.842 1.00 57.97 91 GLU A N 1
ATOM 724 C CA . GLU A 1 91 ? 10.798 50.110 -17.909 1.00 57.97 91 GLU A CA 1
ATOM 725 C C . GLU A 1 91 ? 12.113 49.731 -17.198 1.00 57.97 91 GLU A C 1
ATOM 727 O O . GLU A 1 91 ? 12.090 49.144 -16.109 1.00 57.97 91 GLU A O 1
ATOM 732 N N . PRO A 1 92 ? 13.287 50.032 -17.786 1.00 47.75 92 PRO A N 1
ATOM 733 C CA . PRO A 1 92 ? 14.562 49.679 -17.181 1.00 47.75 92 PRO A CA 1
ATOM 734 C C . PRO A 1 92 ? 14.710 50.357 -15.816 1.00 47.75 92 PRO A C 1
ATOM 736 O O . PRO A 1 92 ? 14.641 51.577 -15.689 1.00 47.75 92 PRO A O 1
ATOM 739 N N . TRP A 1 93 ? 14.921 49.535 -14.790 1.00 60.38 93 TRP A N 1
ATOM 740 C CA . TRP A 1 93 ? 15.049 49.974 -13.407 1.00 60.38 93 TRP A CA 1
ATOM 741 C C . TRP A 1 93 ? 16.340 50.780 -13.185 1.00 60.38 93 TRP A C 1
ATOM 743 O O . TRP A 1 93 ? 17.425 50.211 -13.046 1.00 60.38 93 TRP A O 1
ATOM 753 N N . ASP A 1 94 ? 16.212 52.105 -13.097 1.00 57.44 94 ASP A N 1
ATOM 754 C CA . ASP A 1 94 ? 17.244 52.993 -12.557 1.00 57.44 94 ASP A CA 1
ATOM 755 C C . ASP A 1 94 ? 17.160 52.950 -11.023 1.00 57.44 94 ASP A C 1
ATOM 757 O O . ASP A 1 94 ? 16.383 53.663 -10.386 1.00 57.44 94 ASP A O 1
ATOM 761 N N . GLY A 1 95 ? 17.905 52.019 -10.428 1.00 55.47 95 GLY A N 1
ATOM 762 C CA . GLY A 1 95 ? 17.879 51.753 -8.995 1.00 55.47 95 GLY A CA 1
ATOM 763 C C . GLY A 1 95 ? 18.175 52.980 -8.134 1.00 55.47 95 GLY A C 1
ATOM 764 O O . GLY A 1 95 ? 19.292 53.477 -8.149 1.00 55.47 95 GLY A O 1
ATOM 765 N N . ASP A 1 96 ? 17.174 53.405 -7.358 1.00 54.69 96 ASP A N 1
ATOM 766 C CA . ASP A 1 96 ? 17.280 53.961 -6.000 1.00 54.69 96 ASP A CA 1
ATOM 767 C C . ASP A 1 96 ? 15.859 54.261 -5.470 1.00 54.69 96 ASP A C 1
ATOM 769 O O . ASP A 1 96 ? 15.289 55.322 -5.721 1.00 54.69 96 ASP A O 1
ATOM 773 N N . GLY A 1 97 ? 15.246 53.319 -4.742 1.00 44.69 97 GLY A N 1
ATOM 774 C CA . GLY A 1 97 ? 13.907 53.514 -4.171 1.00 44.69 97 GLY A CA 1
ATOM 775 C C . GLY A 1 97 ? 13.531 52.478 -3.110 1.00 44.69 97 GLY A C 1
ATOM 776 O O . GLY A 1 97 ? 13.291 51.314 -3.417 1.00 44.69 97 GLY A O 1
ATOM 777 N N . ASP A 1 98 ? 13.492 52.912 -1.850 1.00 55.31 98 ASP A N 1
ATOM 778 C CA . ASP A 1 98 ? 12.988 52.168 -0.689 1.00 55.31 98 ASP A CA 1
ATOM 779 C C . ASP A 1 98 ? 11.459 52.004 -0.776 1.00 55.31 98 ASP A C 1
ATOM 781 O O . ASP A 1 98 ? 10.718 52.988 -0.741 1.00 55.31 98 ASP A O 1
ATOM 785 N N . HIS A 1 99 ? 10.980 50.759 -0.872 1.00 48.56 99 HIS A N 1
ATOM 786 C CA . HIS A 1 99 ? 9.555 50.428 -0.818 1.00 48.56 99 HIS A CA 1
ATOM 787 C C . HIS A 1 99 ? 9.263 49.393 0.274 1.00 48.56 99 HIS A C 1
ATOM 789 O O . HIS A 1 99 ? 8.885 48.249 0.023 1.00 48.56 99 HIS A O 1
ATOM 795 N N . SER A 1 100 ? 9.392 49.820 1.527 1.00 50.34 100 SER A N 1
ATOM 796 C CA . SER A 1 100 ? 8.694 49.194 2.651 1.00 50.34 100 SER A CA 1
ATOM 797 C C . SER A 1 100 ? 7.192 49.534 2.597 1.00 50.34 100 SER A C 1
ATOM 799 O O . SER A 1 100 ? 6.736 50.546 3.120 1.00 50.34 100 SER A O 1
ATOM 801 N N . GLY A 1 101 ? 6.399 48.679 1.944 1.00 39.72 101 GLY A N 1
ATOM 802 C CA . GLY A 1 101 ? 4.943 48.832 1.839 1.00 39.72 101 GLY A CA 1
ATOM 803 C C . GLY A 1 101 ? 4.205 47.502 1.973 1.00 39.72 101 GLY A C 1
ATOM 804 O O . GLY A 1 101 ? 3.796 46.916 0.978 1.00 39.72 101 GLY A O 1
ATOM 805 N N . PHE A 1 102 ? 4.028 47.009 3.201 1.00 39.19 102 PHE A N 1
ATOM 806 C CA . PHE A 1 102 ? 3.149 45.869 3.479 1.00 39.19 102 PHE A CA 1
ATOM 807 C C . PHE A 1 102 ? 1.729 46.390 3.729 1.00 39.19 102 PHE A C 1
ATOM 809 O O . PHE A 1 102 ? 1.488 47.063 4.731 1.00 39.19 102 PHE A O 1
ATOM 816 N N . VAL A 1 103 ? 0.787 46.099 2.830 1.00 51.03 103 VAL A N 1
ATOM 817 C CA . VAL A 1 103 ? -0.630 46.437 3.033 1.00 51.03 103 VAL A CA 1
ATOM 818 C C . VAL A 1 103 ? -1.306 45.253 3.722 1.00 51.03 103 VAL A C 1
ATOM 820 O O . VAL A 1 103 ? -1.474 44.189 3.129 1.00 51.03 103 VAL A O 1
ATOM 823 N N . VAL A 1 104 ? -1.657 45.414 4.999 1.00 47.16 104 VAL A N 1
ATOM 824 C CA . VAL A 1 104 ? -2.434 44.422 5.754 1.00 47.16 104 VAL A CA 1
ATOM 825 C C . VAL A 1 104 ? -3.895 44.546 5.322 1.00 47.16 104 VAL A C 1
ATOM 827 O O . VAL A 1 104 ? -4.507 45.591 5.528 1.00 47.16 104 VAL A O 1
ATOM 830 N N . ALA A 1 105 ? -4.461 43.502 4.717 1.00 50.00 105 ALA A N 1
ATOM 831 C CA . ALA A 1 105 ? -5.903 43.432 4.490 1.00 50.00 105 ALA A CA 1
ATOM 832 C C . ALA A 1 105 ? -6.621 43.101 5.810 1.00 50.00 105 ALA A C 1
ATOM 834 O O . ALA A 1 105 ? -6.224 42.176 6.521 1.00 50.00 105 ALA A O 1
ATOM 835 N N . GLU A 1 106 ? -7.664 43.865 6.140 1.00 46.28 106 GLU A N 1
ATOM 836 C CA . GLU A 1 106 ? -8.433 43.713 7.380 1.00 46.28 106 GLU A CA 1
ATOM 837 C C . GLU A 1 106 ? -9.245 42.397 7.389 1.00 46.28 106 GLU A C 1
ATOM 839 O O . GLU A 1 106 ? -9.758 41.978 6.345 1.00 46.28 106 GLU A O 1
ATOM 844 N N . PRO A 1 107 ? -9.387 41.725 8.549 1.00 48.94 107 PRO A N 1
ATOM 845 C CA . PRO A 1 107 ? -10.126 40.471 8.653 1.00 48.94 107 PRO A CA 1
ATOM 846 C C . PRO A 1 107 ? -11.641 40.685 8.503 1.00 48.94 107 PRO A C 1
ATOM 848 O O . PRO A 1 107 ? -12.240 41.520 9.176 1.00 48.94 107 PRO A O 1
ATOM 851 N N . VAL A 1 108 ? -12.277 39.879 7.649 1.00 56.16 108 VAL A N 1
ATOM 852 C CA . VAL A 1 108 ? -13.740 39.831 7.495 1.00 56.16 108 VAL A CA 1
ATOM 853 C C . VAL A 1 108 ? -14.344 38.985 8.619 1.00 56.16 108 VAL A C 1
ATOM 855 O O . VAL A 1 108 ? -14.018 37.804 8.751 1.00 56.16 108 VAL A O 1
ATOM 858 N N . GLU A 1 109 ? -15.241 39.568 9.420 1.00 45.97 109 GLU A N 1
ATOM 859 C CA . GLU A 1 109 ? -16.002 38.831 10.435 1.00 45.97 109 GLU A CA 1
ATOM 860 C C . GLU A 1 109 ? -16.984 37.847 9.784 1.00 45.97 109 GLU A C 1
ATOM 862 O O . GLU A 1 109 ? -17.869 38.224 9.014 1.00 45.97 109 GLU A O 1
ATOM 867 N N . VAL A 1 110 ? -16.848 36.564 10.125 1.00 53.78 110 VAL A N 1
ATOM 868 C CA . VAL A 1 110 ? -17.785 35.512 9.721 1.00 53.78 110 VAL A CA 1
ATOM 869 C C . VAL A 1 110 ? -18.823 35.340 10.827 1.00 53.78 110 VAL A C 1
ATOM 871 O O . VAL A 1 110 ? -18.502 34.909 11.934 1.00 53.78 110 VAL A O 1
ATOM 874 N N . ALA A 1 111 ? -20.077 35.680 10.526 1.00 50.19 111 ALA A N 1
ATOM 875 C CA . ALA A 1 111 ? -21.196 35.528 11.449 1.00 50.19 111 ALA A CA 1
ATOM 876 C C . ALA A 1 111 ? -21.409 34.054 11.847 1.00 50.19 111 ALA A C 1
ATOM 878 O O . ALA A 1 111 ? -21.433 33.158 11.001 1.00 50.19 111 ALA A O 1
ATOM 879 N N . ALA A 1 112 ? -21.582 33.813 13.149 1.00 55.53 112 ALA A N 1
ATOM 880 C CA . ALA A 1 112 ? -21.859 32.492 13.706 1.00 55.53 112 ALA A CA 1
ATOM 881 C C . ALA A 1 112 ? -23.220 31.944 13.222 1.00 55.53 112 ALA A C 1
ATOM 883 O O . ALA A 1 112 ? -24.182 32.711 13.119 1.00 55.53 112 ALA A O 1
ATOM 884 N N . PRO A 1 113 ? -23.350 30.628 12.968 1.00 47.84 113 PRO A N 1
ATOM 885 C CA . PRO A 1 113 ? -24.626 30.041 12.582 1.00 47.84 113 PRO A CA 1
ATOM 886 C C . PRO A 1 113 ? -25.616 30.047 13.758 1.00 47.84 113 PRO A C 1
ATOM 888 O O . PRO A 1 113 ? -25.254 29.764 14.903 1.00 47.84 113 PRO A O 1
ATOM 891 N N . ALA A 1 114 ? -26.876 30.368 13.456 1.00 48.53 114 ALA A N 1
ATOM 892 C CA . ALA A 1 114 ? -27.976 30.398 14.413 1.00 48.53 114 ALA A CA 1
ATOM 893 C C . ALA A 1 114 ? -28.213 29.014 15.044 1.00 48.53 114 ALA A C 1
ATOM 895 O O . ALA A 1 114 ? -28.268 27.999 14.349 1.00 48.53 114 ALA A O 1
ATOM 896 N N . ARG A 1 115 ? -28.371 28.983 16.373 1.00 49.00 115 ARG A N 1
ATOM 897 C CA . ARG A 1 115 ? -28.844 27.803 17.106 1.00 49.00 115 ARG A CA 1
ATOM 898 C C . ARG A 1 115 ? -30.340 27.649 16.833 1.00 49.00 115 ARG A C 1
ATOM 900 O O . ARG A 1 115 ? -31.095 28.580 17.090 1.00 49.00 115 ARG A O 1
ATOM 907 N N . HIS A 1 116 ? -30.750 26.501 16.304 1.00 46.88 116 HI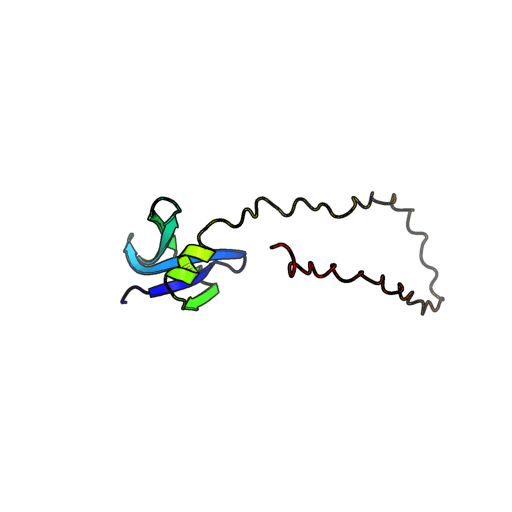S A N 1
ATOM 908 C CA . HIS A 1 116 ? -32.155 26.105 16.308 1.00 46.88 116 HIS A CA 1
ATOM 909 C C . HIS A 1 116 ? -32.475 25.515 17.685 1.00 46.88 116 HIS A C 1
ATOM 911 O O . HIS A 1 116 ? -32.032 24.416 18.011 1.00 46.88 116 HIS A O 1
ATOM 917 N N . ASP A 1 117 ? -33.200 26.288 18.491 1.00 49.66 117 ASP A N 1
ATOM 918 C CA . ASP A 1 117 ? -33.959 25.796 19.636 1.00 49.66 117 ASP A CA 1
ATOM 919 C C . ASP A 1 117 ? -35.195 25.064 19.100 1.00 49.66 117 ASP A C 1
ATOM 921 O O . ASP A 1 117 ? -36.080 25.679 18.506 1.00 49.66 117 ASP A O 1
ATOM 925 N N . GLU A 1 118 ? -35.256 23.752 19.304 1.00 51.03 118 GLU A N 1
ATOM 926 C CA . GLU A 1 118 ? -36.489 22.975 19.157 1.00 51.03 118 GLU A CA 1
ATOM 927 C C . GLU A 1 118 ? -36.853 22.372 20.513 1.00 51.03 118 GLU A C 1
ATOM 929 O O . GLU A 1 118 ? -36.872 21.161 20.711 1.00 51.03 118 GLU A O 1
ATOM 934 N N . ASP A 1 119 ? -37.126 23.261 21.465 1.00 49.19 119 ASP A N 1
ATOM 935 C CA . ASP A 1 119 ? -37.898 22.957 22.662 1.00 49.19 119 ASP A CA 1
ATOM 936 C C . ASP A 1 119 ? -39.198 23.758 22.556 1.00 49.19 119 ASP A C 1
ATOM 938 O O . ASP A 1 119 ? -39.199 24.972 22.767 1.00 49.19 119 ASP A O 1
ATOM 942 N N . SER A 1 120 ? -40.271 23.087 22.120 1.00 47.94 120 SER A N 1
ATOM 943 C CA . SER A 1 120 ? -41.704 23.416 22.273 1.00 47.94 120 SER A CA 1
ATOM 944 C C . SER A 1 120 ? -42.473 22.922 21.050 1.00 47.94 120 SER A C 1
ATOM 946 O O . SER A 1 120 ? -42.368 23.531 19.999 1.00 47.94 120 SER A O 1
ATOM 948 N N . PHE A 1 121 ? -43.259 21.853 21.187 1.00 47.47 121 PHE A N 1
ATOM 949 C CA . PHE A 1 121 ? -44.690 21.817 20.839 1.00 47.47 121 PHE A CA 1
ATOM 950 C C . PHE A 1 121 ? -45.265 20.443 21.242 1.00 47.47 121 PHE A C 1
ATOM 952 O O . PHE A 1 121 ? -44.980 19.439 20.601 1.00 47.47 121 PHE A O 1
ATOM 959 N N . PHE A 1 122 ? -46.007 20.479 22.359 1.00 48.12 122 PHE A N 1
ATOM 960 C CA . PHE A 1 122 ? -47.132 19.646 22.827 1.00 48.12 122 PHE A CA 1
ATOM 961 C C . PHE A 1 122 ? -47.277 18.181 22.390 1.00 48.12 122 PHE A C 1
ATOM 963 O O . PHE A 1 122 ? -47.522 17.923 21.193 1.00 48.12 122 PHE A O 1
#

Mean predicted aligned error: 17.28 Å